Protein AF-A0A291RMX2-F1 (afdb_monomer)

Structure (mmCIF, N/CA/C/O backbone):
data_AF-A0A291RMX2-F1
#
_entry.id   AF-A0A291RMX2-F1
#
loop_
_atom_site.group_PDB
_atom_site.id
_atom_site.type_symbol
_atom_site.label_atom_id
_atom_site.label_alt_id
_atom_site.label_comp_id
_atom_site.label_asym_id
_atom_site.label_entity_id
_atom_site.label_seq_id
_atom_site.pdbx_PDB_ins_code
_atom_site.Cartn_x
_atom_site.Cartn_y
_atom_site.Cartn_z
_atom_site.occupancy
_atom_site.B_iso_or_equiv
_atom_site.auth_seq_id
_atom_site.auth_comp_id
_atom_site.auth_asym_id
_atom_site.auth_atom_id
_atom_site.pdbx_PDB_model_num
ATOM 1 N N . MET A 1 1 ? 7.973 -33.044 -69.902 1.00 46.91 1 MET A N 1
ATOM 2 C CA . MET A 1 1 ? 9.094 -32.406 -69.182 1.00 46.91 1 MET A CA 1
ATOM 3 C C . MET A 1 1 ? 8.989 -30.902 -69.372 1.00 46.91 1 MET A C 1
ATOM 5 O O . MET A 1 1 ? 9.431 -30.437 -70.402 1.00 46.91 1 MET A O 1
ATOM 9 N N . VAL A 1 2 ? 8.332 -30.203 -68.440 1.00 41.78 2 VAL A N 1
ATOM 10 C CA . VAL A 1 2 ? 8.607 -28.831 -67.956 1.00 41.78 2 VAL A CA 1
ATOM 11 C C . VAL A 1 2 ? 7.810 -28.720 -66.646 1.00 41.78 2 VAL A C 1
ATOM 13 O O . VAL A 1 2 ? 6.589 -28.845 -66.651 1.00 41.78 2 VAL A O 1
ATOM 16 N N . LEU A 1 3 ? 8.527 -28.602 -65.528 1.00 45.53 3 LEU A N 1
ATOM 17 C CA . LEU A 1 3 ? 8.020 -28.314 -64.183 1.00 45.53 3 LEU A CA 1
ATOM 18 C C . LEU A 1 3 ? 7.774 -26.808 -64.054 1.00 45.53 3 LEU A C 1
ATOM 20 O O . LEU A 1 3 ? 8.672 -26.050 -64.400 1.00 45.53 3 LEU A O 1
ATOM 24 N N . LEU A 1 4 ? 6.645 -26.384 -63.479 1.00 46.94 4 LEU A N 1
ATOM 25 C CA . LEU A 1 4 ? 6.453 -25.016 -62.978 1.00 46.94 4 LEU A CA 1
ATOM 26 C C . LEU A 1 4 ? 5.599 -25.053 -61.697 1.00 46.94 4 LEU A C 1
ATOM 28 O O . LEU A 1 4 ? 4.381 -25.198 -61.748 1.00 46.94 4 LEU A O 1
ATOM 32 N N . LEU A 1 5 ? 6.275 -24.958 -60.545 1.00 45.09 5 LEU A N 1
ATOM 33 C CA . LEU A 1 5 ? 5.679 -24.657 -59.241 1.00 45.09 5 LEU A CA 1
ATOM 34 C C . LEU A 1 5 ? 5.418 -23.143 -59.133 1.00 45.09 5 LEU A C 1
ATOM 36 O O . LEU A 1 5 ? 6.345 -22.372 -59.389 1.00 45.09 5 LEU A O 1
ATOM 40 N N . PRO A 1 6 ? 4.241 -22.690 -58.668 1.00 54.75 6 PRO A N 1
ATOM 41 C CA . PRO A 1 6 ? 4.082 -21.338 -58.164 1.00 54.75 6 PRO A CA 1
ATOM 42 C C . PRO A 1 6 ? 4.532 -21.255 -56.698 1.00 54.75 6 PRO A C 1
ATOM 44 O O . PRO A 1 6 ? 4.092 -22.002 -55.826 1.00 54.75 6 PRO A O 1
ATOM 47 N N . VAL A 1 7 ? 5.453 -20.321 -56.484 1.00 49.91 7 VAL A N 1
ATOM 48 C CA . VAL A 1 7 ? 6.109 -19.918 -55.241 1.00 49.91 7 VAL A CA 1
ATOM 49 C C . VAL A 1 7 ? 5.086 -19.536 -54.163 1.00 49.91 7 VAL A C 1
ATOM 51 O O . VAL A 1 7 ? 4.275 -18.633 -54.362 1.00 49.91 7 VAL A O 1
ATOM 54 N N . LEU A 1 8 ? 5.163 -20.190 -52.997 1.00 47.47 8 LEU A N 1
ATOM 55 C CA . LEU A 1 8 ? 4.561 -19.699 -51.756 1.00 47.47 8 LEU A CA 1
ATOM 56 C C . LEU A 1 8 ? 5.244 -18.381 -51.369 1.00 47.47 8 LEU A C 1
ATOM 58 O O . LEU A 1 8 ? 6.382 -18.376 -50.900 1.00 47.47 8 LEU A O 1
ATOM 62 N N . VAL A 1 9 ? 4.545 -17.262 -51.538 1.00 54.66 9 VAL A N 1
ATOM 63 C CA . VAL A 1 9 ? 4.929 -15.994 -50.915 1.00 54.66 9 VAL A CA 1
ATOM 64 C C . VAL A 1 9 ? 4.493 -16.067 -49.456 1.00 54.66 9 VAL A C 1
ATOM 66 O O . VAL A 1 9 ? 3.346 -15.786 -49.112 1.00 54.66 9 VAL A O 1
ATOM 69 N N . ALA A 1 10 ? 5.410 -16.498 -48.592 1.00 45.28 10 ALA A N 1
ATOM 70 C CA . ALA A 1 10 ? 5.289 -16.275 -47.164 1.00 45.28 10 ALA A CA 1
ATOM 71 C C . ALA A 1 10 ? 5.344 -14.759 -46.927 1.00 45.28 10 ALA A C 1
ATOM 73 O O . ALA A 1 10 ? 6.399 -14.138 -47.064 1.00 45.28 10 ALA A O 1
ATOM 74 N N . ALA A 1 11 ? 4.205 -14.155 -46.588 1.00 44.53 11 ALA A N 1
ATOM 75 C CA . ALA A 1 11 ? 4.188 -12.854 -45.943 1.00 44.53 11 ALA A CA 1
ATOM 76 C C . ALA A 1 11 ? 4.831 -13.033 -44.563 1.00 44.53 11 ALA A C 1
ATOM 78 O O . ALA A 1 11 ? 4.180 -13.412 -43.592 1.00 44.53 11 ALA A O 1
ATOM 79 N N . ALA A 1 12 ? 6.148 -12.846 -44.509 1.00 39.12 12 ALA A N 1
ATOM 80 C CA . ALA A 1 12 ? 6.884 -12.723 -43.270 1.00 39.12 12 ALA A CA 1
ATOM 81 C C . ALA A 1 12 ? 6.285 -11.549 -42.486 1.00 39.12 12 ALA A C 1
ATOM 83 O O . ALA A 1 12 ? 6.349 -10.399 -42.919 1.00 39.12 12 ALA A O 1
ATOM 84 N N . CYS A 1 13 ? 5.672 -11.846 -41.342 1.00 40.25 13 CYS A N 1
ATOM 85 C CA . CYS A 1 13 ? 5.319 -10.851 -40.345 1.00 40.25 13 CYS A CA 1
ATOM 86 C C . CYS A 1 13 ? 6.614 -10.199 -39.844 1.00 40.25 13 CYS A C 1
ATOM 88 O O . CYS A 1 13 ? 7.259 -10.699 -38.927 1.00 40.25 13 CYS A O 1
ATOM 90 N N . SER A 1 14 ? 7.014 -9.083 -40.446 1.00 47.31 14 SER A N 1
ATOM 91 C CA . SER A 1 14 ? 7.995 -8.180 -39.850 1.00 47.31 14 SER A CA 1
ATOM 92 C C . SER A 1 14 ? 7.312 -7.347 -38.767 1.00 47.31 14 SER A C 1
ATOM 94 O O . SER A 1 14 ? 7.080 -6.154 -38.935 1.00 47.31 14 SER A O 1
ATOM 96 N N . SER A 1 15 ? 6.994 -7.982 -37.641 1.00 48.38 15 SER A N 1
ATOM 97 C CA . SER A 1 15 ? 6.775 -7.270 -36.382 1.00 48.38 15 SER A CA 1
ATOM 98 C C . SER A 1 15 ? 8.148 -7.089 -35.751 1.00 48.38 15 SER A C 1
ATOM 100 O O . SER A 1 15 ? 8.657 -7.982 -35.080 1.00 48.38 15 SER A O 1
ATOM 102 N N . GLY A 1 16 ? 8.805 -5.974 -36.066 1.00 38.75 16 GLY A N 1
ATOM 103 C CA . GLY A 1 16 ? 10.091 -5.630 -35.476 1.00 38.75 16 GLY A CA 1
ATOM 104 C C . GLY A 1 16 ? 9.955 -5.506 -33.962 1.00 38.75 16 GLY A C 1
ATOM 105 O O . GLY A 1 16 ? 9.364 -4.549 -33.472 1.00 38.75 16 GLY A O 1
ATOM 106 N N . SER A 1 17 ? 10.516 -6.455 -33.217 1.00 46.31 17 SER A N 1
ATOM 107 C CA . SER A 1 17 ? 10.643 -6.366 -31.763 1.00 46.31 17 SER A CA 1
ATOM 108 C C . SER A 1 17 ? 11.802 -5.427 -31.413 1.00 46.31 17 SER A C 1
ATOM 110 O O . SER A 1 17 ? 12.878 -5.846 -30.983 1.00 46.31 17 SER A O 1
ATOM 112 N N . GLY A 1 18 ? 11.600 -4.135 -31.672 1.00 43.62 18 GLY A N 1
ATOM 113 C CA . GLY A 1 18 ? 12.471 -3.067 -31.202 1.00 43.62 18 GLY A CA 1
ATOM 114 C C . GLY A 1 18 ? 12.245 -2.871 -29.710 1.00 43.62 18 GLY A C 1
ATOM 115 O O . GLY A 1 18 ? 11.413 -2.062 -29.317 1.00 43.62 18 GLY A O 1
ATOM 116 N N . HIS A 1 19 ? 12.949 -3.631 -28.874 1.00 58.06 19 HIS A N 1
ATOM 117 C CA . HIS A 1 19 ? 12.863 -3.495 -27.419 1.00 58.06 19 HIS A CA 1
ATOM 118 C C . HIS A 1 19 ? 13.636 -2.240 -26.974 1.00 58.06 19 HIS A C 1
ATOM 120 O O . HIS A 1 19 ? 14.732 -2.325 -26.429 1.00 58.06 19 HIS A O 1
ATOM 126 N N . GLY A 1 20 ? 13.088 -1.061 -27.289 1.00 65.56 20 GLY A N 1
ATOM 127 C CA . GLY A 1 20 ? 13.577 0.247 -26.838 1.00 65.56 20 GLY A CA 1
ATOM 128 C C . GLY A 1 20 ? 13.032 0.666 -25.467 1.00 65.56 20 GLY A C 1
ATOM 129 O O . GLY A 1 20 ? 13.482 1.662 -24.917 1.00 65.56 20 GLY A O 1
ATOM 130 N N . GLY A 1 21 ? 12.086 -0.095 -24.905 1.00 84.19 21 GLY A N 1
ATOM 131 C CA . GLY A 1 21 ? 11.459 0.155 -23.608 1.00 84.19 21 GLY A CA 1
ATOM 132 C C . GLY A 1 21 ? 10.459 -0.945 -23.240 1.00 84.19 21 GLY A C 1
ATOM 133 O O . GLY A 1 21 ? 10.028 -1.714 -24.100 1.00 84.19 21 GLY A O 1
ATOM 134 N N . VAL A 1 22 ? 10.127 -1.034 -21.957 1.00 90.56 22 VAL A N 1
ATOM 135 C CA . VAL A 1 22 ? 9.035 -1.849 -21.413 1.00 90.56 22 VAL A CA 1
ATOM 136 C C . VAL A 1 22 ? 7.696 -1.199 -21.757 1.00 90.56 22 VAL A C 1
ATOM 138 O O . VAL A 1 22 ? 7.587 0.027 -21.799 1.00 90.56 22 VAL A O 1
ATOM 141 N N . ASP A 1 23 ? 6.672 -2.019 -22.003 1.00 89.69 23 ASP A N 1
ATOM 142 C CA . ASP A 1 23 ? 5.319 -1.530 -22.253 1.00 89.69 23 ASP A CA 1
ATOM 143 C C . ASP A 1 23 ? 4.792 -0.780 -21.017 1.00 89.69 23 ASP A C 1
ATOM 145 O O . ASP A 1 23 ? 4.797 -1.280 -19.891 1.00 89.69 23 ASP A O 1
ATOM 149 N N . ASP A 1 24 ? 4.309 0.439 -21.229 1.00 90.81 24 ASP A N 1
ATOM 150 C CA . ASP A 1 24 ? 3.740 1.302 -20.194 1.00 90.81 24 ASP A CA 1
ATOM 151 C C . ASP A 1 24 ? 2.561 0.632 -19.456 1.00 90.81 24 ASP A C 1
ATOM 153 O O . ASP A 1 24 ? 2.324 0.883 -18.272 1.00 90.81 24 ASP A O 1
ATOM 157 N N . LYS A 1 25 ? 1.836 -0.290 -20.108 1.00 91.88 25 LYS A N 1
ATOM 158 C CA . LYS A 1 25 ? 0.794 -1.086 -19.438 1.00 91.88 25 LYS A CA 1
ATOM 159 C C . LYS A 1 25 ? 1.359 -1.983 -18.327 1.00 91.88 25 LYS A C 1
ATOM 161 O O . LYS A 1 25 ? 0.693 -2.137 -17.306 1.00 91.88 25 LYS A O 1
ATOM 166 N N . ASP A 1 26 ? 2.560 -2.533 -18.505 1.00 93.81 26 ASP A N 1
ATOM 167 C CA . ASP A 1 26 ? 3.179 -3.458 -17.551 1.00 93.81 26 ASP A CA 1
ATOM 168 C C . ASP A 1 26 ? 3.682 -2.668 -16.336 1.00 93.81 26 ASP A C 1
ATOM 170 O O . ASP A 1 26 ? 3.441 -3.050 -15.190 1.00 93.81 26 ASP A O 1
ATOM 174 N N . THR A 1 27 ? 4.257 -1.485 -16.580 1.00 95.50 27 THR A N 1
ATOM 175 C CA . THR A 1 27 ? 4.616 -0.527 -15.523 1.00 95.50 27 THR A CA 1
ATOM 176 C C . THR A 1 27 ? 3.388 -0.091 -14.720 1.00 95.50 27 THR A C 1
ATOM 178 O O . THR A 1 27 ? 3.398 -0.154 -13.489 1.00 95.50 27 THR A O 1
ATOM 181 N N . ARG A 1 28 ? 2.288 0.291 -15.385 1.00 95.69 28 ARG A N 1
ATOM 182 C CA . ARG A 1 28 ? 1.031 0.647 -14.700 1.00 95.69 28 ARG A CA 1
ATOM 183 C C . ARG A 1 28 ? 0.441 -0.512 -13.902 1.00 95.69 28 ARG A C 1
ATOM 185 O O . ARG A 1 28 ? -0.068 -0.283 -12.807 1.00 95.69 28 ARG A O 1
ATOM 192 N N . ALA A 1 29 ? 0.515 -1.737 -14.420 1.00 96.56 29 ALA A N 1
AT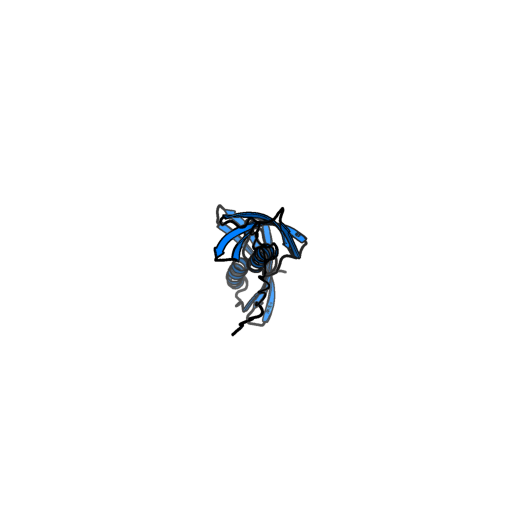OM 193 C CA . ALA A 1 29 ? 0.046 -2.920 -13.708 1.00 96.56 29 ALA A CA 1
ATOM 194 C C . ALA A 1 29 ? 0.837 -3.145 -12.409 1.00 96.56 29 ALA A C 1
ATOM 196 O O . ALA A 1 29 ? 0.226 -3.380 -11.368 1.00 96.56 29 ALA A O 1
ATOM 197 N N . ALA A 1 30 ? 2.164 -2.982 -12.437 1.00 97.81 30 ALA A N 1
ATOM 198 C CA . ALA A 1 30 ? 3.003 -3.081 -11.241 1.00 97.81 30 ALA A CA 1
ATOM 199 C C . ALA A 1 30 ? 2.650 -2.016 -10.185 1.00 97.81 30 ALA A C 1
ATOM 201 O O . ALA A 1 30 ? 2.562 -2.321 -8.993 1.00 97.81 30 ALA A O 1
ATOM 202 N N . VAL A 1 31 ? 2.391 -0.771 -10.606 1.00 98.00 31 VAL A N 1
ATOM 203 C CA . VAL A 1 31 ? 1.940 0.305 -9.701 1.00 98.00 31 VAL A CA 1
ATOM 204 C C . VAL A 1 31 ? 0.556 -0.001 -9.117 1.00 98.00 31 VAL A C 1
ATOM 206 O O . VAL A 1 31 ? 0.339 0.187 -7.919 1.00 98.00 31 VAL A O 1
ATOM 209 N N . ALA A 1 32 ? -0.375 -0.506 -9.928 1.00 97.94 32 ALA A N 1
ATOM 210 C CA . ALA A 1 32 ? -1.707 -0.881 -9.458 1.00 97.94 32 ALA A CA 1
ATOM 211 C C . ALA A 1 32 ? -1.658 -2.017 -8.424 1.00 97.94 32 ALA A C 1
ATOM 213 O O . ALA A 1 32 ? -2.326 -1.950 -7.395 1.00 97.94 32 ALA A O 1
ATOM 214 N N . ASP A 1 33 ? -0.824 -3.023 -8.664 1.00 97.94 33 ASP A N 1
ATOM 215 C CA . ASP A 1 33 ? -0.595 -4.149 -7.760 1.00 97.94 33 ASP A CA 1
ATOM 216 C C . ASP A 1 33 ? 0.086 -3.717 -6.442 1.00 97.94 33 ASP A C 1
ATOM 218 O O . ASP A 1 33 ? -0.314 -4.143 -5.355 1.00 97.94 33 ASP A O 1
ATOM 222 N N . LEU A 1 34 ? 1.040 -2.777 -6.497 1.00 98.25 34 LEU A N 1
ATOM 223 C CA . LEU A 1 34 ? 1.612 -2.141 -5.304 1.00 98.25 34 LEU A CA 1
ATOM 224 C C . LEU A 1 34 ? 0.531 -1.488 -4.425 1.00 98.25 34 LEU A C 1
ATOM 226 O O . LEU A 1 34 ? 0.531 -1.684 -3.205 1.00 98.25 34 LEU A O 1
ATOM 230 N N . PHE A 1 35 ? -0.383 -0.728 -5.028 1.00 98.06 35 PHE A N 1
ATOM 231 C CA . PHE A 1 35 ? -1.508 -0.108 -4.322 1.00 98.06 35 PHE A CA 1
ATOM 232 C C . PHE A 1 35 ? -2.474 -1.161 -3.781 1.00 98.06 35 PHE A C 1
ATOM 234 O O . PHE A 1 35 ? -2.817 -1.108 -2.601 1.00 98.06 35 PHE A O 1
ATOM 241 N N . GLN A 1 36 ? -2.824 -2.173 -4.575 1.00 97.19 36 GLN A N 1
ATOM 242 C CA . GLN A 1 36 ? -3.725 -3.237 -4.141 1.00 97.19 36 GLN A CA 1
ATOM 243 C C . GLN A 1 36 ? -3.203 -3.934 -2.876 1.00 97.19 36 GLN A C 1
ATOM 245 O O . GLN A 1 36 ? -3.964 -4.129 -1.926 1.00 97.19 36 GLN A O 1
ATOM 250 N N . ARG A 1 37 ? -1.899 -4.235 -2.814 1.00 96.12 37 ARG A N 1
ATOM 251 C CA . ARG A 1 37 ? -1.261 -4.837 -1.630 1.00 96.12 37 ARG A CA 1
ATOM 252 C C . ARG A 1 37 ? -1.233 -3.930 -0.400 1.00 96.12 37 ARG A C 1
ATOM 254 O O . ARG A 1 37 ? -1.312 -4.420 0.719 1.00 96.12 37 ARG A O 1
ATOM 261 N N . ASN A 1 38 ? -1.075 -2.620 -0.575 1.00 97.94 38 ASN A N 1
ATOM 262 C CA . ASN A 1 38 ? -0.837 -1.701 0.548 1.00 97.94 38 ASN A CA 1
ATOM 263 C C . ASN A 1 38 ? -2.072 -0.907 0.983 1.00 97.94 38 ASN A C 1
ATOM 265 O O . ASN A 1 38 ? -2.093 -0.379 2.095 1.00 97.94 38 ASN A O 1
ATOM 269 N N . ALA A 1 39 ? -3.082 -0.817 0.123 1.00 96.50 39 ALA A N 1
ATOM 270 C CA . ALA A 1 39 ? -4.266 0.015 0.296 1.00 96.50 39 ALA A CA 1
ATOM 271 C C . ALA A 1 39 ? -5.583 -0.751 0.105 1.00 96.50 39 ALA A C 1
ATOM 273 O O . ALA A 1 39 ? -6.636 -0.180 0.374 1.00 96.50 39 ALA A O 1
ATOM 274 N N . ALA A 1 40 ? -5.537 -2.012 -0.350 1.00 97.19 40 ALA A N 1
ATOM 275 C CA . ALA A 1 40 ? -6.714 -2.790 -0.755 1.00 97.19 40 ALA A CA 1
ATOM 276 C C . ALA A 1 40 ? -7.581 -2.093 -1.827 1.00 97.19 40 ALA A C 1
ATOM 278 O O . ALA A 1 40 ? -8.787 -2.331 -1.917 1.00 97.19 40 ALA A O 1
ATOM 279 N N . GLU A 1 41 ? -6.961 -1.241 -2.642 1.00 95.69 41 GLU A N 1
ATOM 280 C CA . GLU A 1 41 ? -7.582 -0.518 -3.749 1.00 95.69 41 GLU A CA 1
ATOM 281 C C . GLU A 1 41 ? -6.550 -0.234 -4.843 1.00 95.69 41 GLU A C 1
ATOM 283 O O . GLU A 1 41 ? -5.348 -0.229 -4.582 1.00 95.69 41 GLU A O 1
ATOM 288 N N . ALA A 1 42 ? -7.022 0.020 -6.062 1.00 96.19 42 ALA A N 1
ATOM 289 C CA . ALA A 1 42 ? -6.194 0.512 -7.157 1.00 96.19 42 ALA A CA 1
ATOM 290 C C . ALA A 1 42 ? -5.947 2.030 -7.015 1.00 96.19 42 ALA A C 1
ATOM 292 O O . ALA A 1 42 ? -6.771 2.728 -6.416 1.00 96.19 42 ALA A O 1
ATOM 293 N N . PRO A 1 43 ? -4.860 2.574 -7.591 1.00 97.19 43 PRO A N 1
ATOM 294 C CA . PRO A 1 43 ? -4.679 4.017 -7.663 1.00 97.19 43 PRO A CA 1
ATOM 295 C C . PRO A 1 43 ? -5.763 4.631 -8.557 1.00 97.19 43 PRO A C 1
ATOM 297 O O . PRO A 1 43 ? -6.193 4.026 -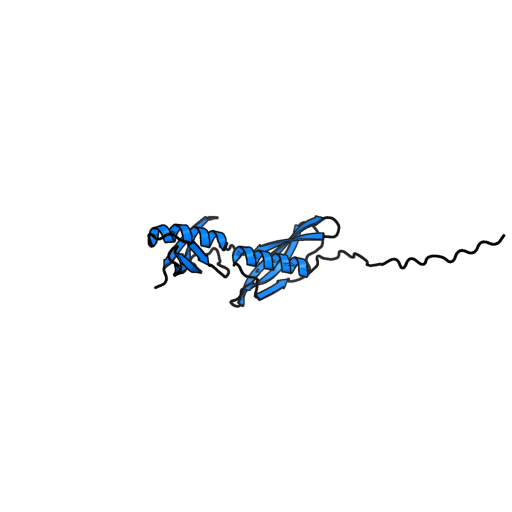9.541 1.00 97.19 43 PRO A O 1
ATOM 300 N N . ALA A 1 44 ? -6.171 5.863 -8.258 1.00 96.69 44 ALA A N 1
ATOM 301 C CA . ALA A 1 44 ? -7.101 6.614 -9.100 1.00 96.69 44 ALA A CA 1
ATOM 302 C C . ALA A 1 44 ? -6.474 6.968 -10.459 1.00 96.69 44 ALA A C 1
ATOM 304 O O . ALA A 1 44 ? -7.152 6.996 -11.484 1.00 96.69 44 ALA A O 1
ATOM 305 N N . ASN A 1 45 ? -5.171 7.250 -10.465 1.00 94.88 45 ASN A N 1
ATOM 306 C CA . ASN A 1 45 ? -4.362 7.441 -11.663 1.00 94.88 45 ASN A CA 1
ATOM 307 C C . ASN A 1 45 ? -2.882 7.180 -11.346 1.00 94.88 45 ASN A C 1
ATOM 309 O O . ASN A 1 45 ? -2.472 7.204 -10.185 1.00 94.88 45 ASN A O 1
ATOM 313 N N . SER A 1 46 ? -2.082 6.948 -12.384 1.00 96.31 46 SER A N 1
ATOM 314 C CA . SER A 1 46 ? -0.626 6.848 -12.282 1.00 96.31 46 SER A CA 1
ATOM 315 C C . SER A 1 46 ? 0.041 7.357 -13.554 1.00 96.31 46 SER A C 1
ATOM 317 O O . SER A 1 46 ? -0.427 7.055 -14.654 1.00 96.31 46 SER A O 1
ATOM 319 N N . SER A 1 47 ? 1.155 8.066 -13.410 1.00 95.00 47 SER A N 1
ATOM 320 C CA . SER A 1 47 ? 1.964 8.592 -14.511 1.00 95.00 47 SER A CA 1
ATOM 321 C C . SER A 1 47 ? 3.449 8.438 -14.205 1.00 95.00 47 SER A C 1
ATOM 323 O O . SER A 1 47 ? 3.865 8.741 -13.088 1.00 95.00 47 SER A O 1
ATOM 325 N N . CYS A 1 48 ? 4.245 8.036 -15.191 1.00 94.44 48 CYS A N 1
ATOM 326 C CA . CYS A 1 48 ? 5.702 7.955 -15.085 1.00 94.44 48 CYS A CA 1
ATOM 327 C C . CYS A 1 48 ? 6.376 9.092 -15.862 1.00 94.44 48 CYS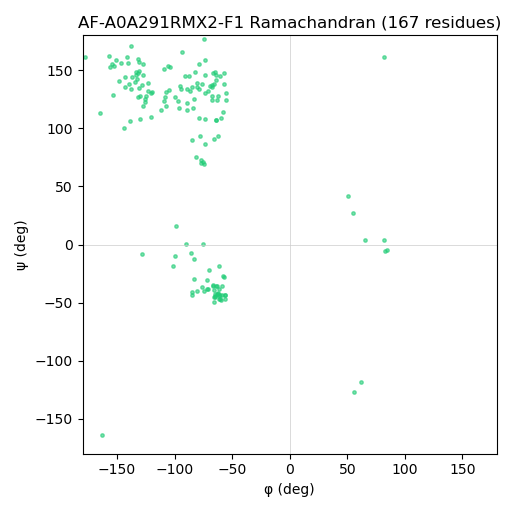 A C 1
ATOM 329 O O . CYS A 1 48 ? 5.779 9.642 -16.790 1.00 94.44 48 CYS A O 1
ATOM 331 N N . THR A 1 49 ? 7.587 9.490 -15.459 1.00 90.94 49 THR A N 1
ATOM 332 C CA . THR A 1 49 ? 8.304 10.618 -16.083 1.00 90.94 49 THR A CA 1
ATOM 333 C C . THR A 1 49 ? 8.799 10.307 -17.497 1.00 90.94 49 THR A C 1
ATOM 335 O O . THR A 1 49 ? 8.984 11.220 -18.302 1.00 90.94 49 THR A O 1
ATOM 338 N N . GLY A 1 50 ? 8.945 9.025 -17.815 1.00 90.38 50 GLY A N 1
ATOM 339 C CA . GLY A 1 50 ? 9.329 8.492 -19.108 1.00 90.38 50 GLY A CA 1
ATOM 340 C C . GLY A 1 50 ? 9.005 7.003 -19.229 1.00 90.38 50 GLY A C 1
ATOM 341 O O . GLY A 1 50 ? 8.209 6.445 -18.471 1.00 90.38 50 GLY A O 1
ATOM 342 N N . SER A 1 51 ? 9.615 6.364 -20.225 1.00 90.88 51 SER A N 1
ATOM 343 C CA . SER A 1 51 ? 9.504 4.926 -20.456 1.00 90.88 51 SER A CA 1
ATOM 344 C C . SER A 1 51 ? 10.579 4.167 -19.689 1.00 90.88 51 SER A C 1
ATOM 346 O O . SER A 1 51 ? 11.761 4.488 -19.798 1.00 90.88 51 SER A O 1
ATOM 348 N N . LEU A 1 52 ? 10.181 3.096 -19.010 1.00 94.38 52 LEU A N 1
ATOM 349 C CA . LEU A 1 52 ? 11.112 2.184 -18.360 1.00 94.38 52 LEU A CA 1
ATOM 350 C C . LEU A 1 52 ? 11.941 1.432 -19.415 1.00 94.38 52 LEU A C 1
ATOM 352 O O . LEU A 1 52 ? 11.384 0.793 -20.303 1.00 94.38 52 LEU A O 1
ATOM 356 N N . GLU A 1 53 ? 13.270 1.503 -19.340 1.00 95.06 53 GLU A N 1
ATOM 357 C CA . GLU A 1 53 ? 14.145 0.823 -20.304 1.00 95.06 53 GLU A CA 1
ATOM 358 C C . GLU A 1 53 ? 14.009 -0.707 -20.227 1.00 95.06 53 GLU A C 1
ATOM 360 O O . GLU A 1 53 ? 13.872 -1.280 -19.144 1.00 95.06 53 GLU A O 1
ATOM 365 N N . TRP A 1 54 ? 14.129 -1.395 -21.369 1.00 95.38 54 TRP A N 1
ATOM 366 C CA . TRP A 1 54 ? 14.145 -2.864 -21.432 1.00 95.38 54 TRP A CA 1
ATOM 367 C C . TRP A 1 54 ? 15.484 -3.438 -20.944 1.00 95.38 54 TRP A C 1
ATOM 369 O O . TRP A 1 54 ? 16.306 -3.945 -21.711 1.00 95.38 54 TRP A O 1
ATOM 379 N N . LYS A 1 55 ? 15.749 -3.313 -19.646 1.00 95.50 55 LYS A N 1
ATOM 380 C CA . LYS A 1 55 ? 17.007 -3.738 -19.031 1.00 95.50 55 LYS A CA 1
ATOM 381 C C . LYS A 1 55 ? 16.789 -4.071 -17.565 1.00 95.50 55 LYS A C 1
ATOM 383 O O . LYS A 1 55 ? 16.281 -3.249 -16.815 1.00 95.50 55 LYS A O 1
ATOM 388 N N . VAL A 1 56 ? 17.230 -5.254 -17.131 1.00 97.12 56 VAL A N 1
ATOM 389 C CA . VAL A 1 56 ? 17.174 -5.645 -15.712 1.00 97.12 56 VAL A CA 1
ATOM 390 C C . VAL A 1 56 ? 17.879 -4.601 -14.845 1.00 97.12 56 VAL A C 1
ATOM 392 O O . VAL A 1 56 ? 19.011 -4.203 -15.124 1.00 97.12 56 VAL A O 1
ATOM 395 N N . GLY A 1 57 ? 17.199 -4.169 -13.788 1.00 97.12 57 GLY A N 1
ATOM 396 C CA . GLY A 1 57 ? 17.662 -3.134 -12.875 1.00 97.12 57 GLY A CA 1
ATOM 397 C C . GLY A 1 57 ? 17.416 -1.703 -13.350 1.00 97.12 57 GLY A C 1
ATOM 398 O O . GLY A 1 57 ? 17.661 -0.794 -12.560 1.00 97.12 57 GLY A O 1
ATOM 399 N N . ALA A 1 58 ? 16.921 -1.483 -14.574 1.00 97.44 58 ALA A N 1
ATOM 400 C CA . ALA A 1 58 ? 16.435 -0.167 -14.977 1.00 97.44 58 ALA A CA 1
ATOM 401 C C . ALA A 1 58 ? 15.281 0.257 -14.070 1.00 97.44 58 ALA A C 1
ATOM 403 O O . ALA A 1 58 ? 14.482 -0.578 -13.636 1.00 97.44 58 ALA A O 1
ATOM 404 N N . THR A 1 59 ? 15.216 1.554 -13.791 1.00 97.50 59 THR A N 1
ATOM 405 C CA . THR A 1 59 ? 14.216 2.157 -12.914 1.00 97.50 59 THR A CA 1
ATOM 406 C C . THR A 1 59 ? 13.595 3.366 -13.576 1.00 97.50 59 THR A C 1
ATOM 408 O O . THR A 1 59 ? 14.299 4.104 -14.259 1.00 97.50 59 THR A O 1
ATOM 411 N N . GLU A 1 60 ? 12.326 3.611 -13.288 1.00 97.44 60 GLU A N 1
ATOM 412 C CA . GLU A 1 60 ? 11.589 4.778 -13.759 1.00 97.44 60 GLU A CA 1
ATOM 413 C C . GLU A 1 60 ? 10.800 5.386 -12.596 1.00 97.44 60 GLU A C 1
ATOM 415 O O . GLU A 1 60 ? 10.255 4.662 -11.753 1.00 97.44 60 GLU A O 1
ATOM 420 N N . LYS A 1 61 ? 10.765 6.720 -12.526 1.00 97.88 61 LYS A N 1
ATOM 421 C CA . LYS A 1 61 ? 10.020 7.438 -11.491 1.00 97.88 61 LYS A CA 1
ATOM 422 C C . LYS A 1 61 ? 8.582 7.642 -11.933 1.00 97.88 61 LYS A C 1
ATOM 424 O O . LYS A 1 61 ? 8.307 8.114 -13.033 1.00 97.88 61 LYS A O 1
ATOM 429 N N . CYS A 1 62 ? 7.666 7.323 -11.036 1.00 97.88 62 CYS A N 1
ATOM 430 C CA . CYS A 1 62 ? 6.240 7.447 -11.245 1.00 97.88 62 CYS A CA 1
ATOM 431 C C . CYS A 1 62 ? 5.585 8.174 -10.073 1.00 97.88 62 CYS A C 1
ATOM 433 O O . CYS A 1 62 ? 6.077 8.191 -8.947 1.00 97.88 62 CYS A O 1
ATOM 435 N N . THR A 1 63 ? 4.431 8.755 -10.352 1.00 98.00 63 THR A N 1
ATOM 436 C CA . THR A 1 63 ? 3.529 9.333 -9.365 1.00 98.00 63 THR A CA 1
ATOM 437 C C . THR A 1 63 ? 2.186 8.651 -9.528 1.00 98.00 63 THR A C 1
ATOM 439 O O . THR A 1 63 ? 1.691 8.530 -10.648 1.00 98.00 63 THR A O 1
ATOM 442 N N . ALA A 1 64 ? 1.591 8.212 -8.425 1.00 97.94 64 ALA A N 1
ATOM 443 C CA . ALA A 1 64 ? 0.255 7.633 -8.414 1.00 97.94 64 ALA A CA 1
ATOM 444 C C . ALA A 1 64 ? -0.618 8.315 -7.364 1.00 97.94 64 ALA A C 1
ATOM 446 O O . ALA A 1 64 ? -0.162 8.579 -6.253 1.00 97.94 64 ALA A O 1
ATOM 447 N N . SER A 1 65 ? -1.866 8.608 -7.709 1.00 97.31 65 SER A N 1
ATOM 448 C CA . SER A 1 65 ? -2.829 9.193 -6.778 1.00 97.31 65 SER A CA 1
ATOM 449 C C . SER A 1 65 ? -3.697 8.116 -6.141 1.00 97.31 65 SER A C 1
ATOM 451 O O . SER A 1 65 ? -4.190 7.229 -6.836 1.00 97.31 65 SER A O 1
ATOM 453 N N . ASP A 1 66 ? -3.927 8.213 -4.833 1.00 95.69 66 ASP A N 1
ATOM 454 C CA . ASP A 1 66 ? -4.943 7.400 -4.156 1.00 95.69 66 ASP A CA 1
ATOM 455 C C . ASP A 1 66 ? -6.372 7.894 -4.450 1.00 95.69 66 ASP A C 1
ATOM 457 O O . ASP A 1 66 ? -6.574 8.906 -5.132 1.00 95.69 66 ASP A O 1
ATOM 461 N N . GLY A 1 67 ? -7.381 7.180 -3.939 1.00 91.44 67 GLY A N 1
ATOM 462 C CA . GLY A 1 67 ? -8.790 7.553 -4.115 1.00 91.44 67 GLY A CA 1
ATOM 463 C C . GLY A 1 67 ? -9.165 8.917 -3.517 1.00 91.44 67 GLY A C 1
ATOM 464 O O . GLY A 1 67 ? -10.174 9.498 -3.916 1.00 91.44 67 GLY A O 1
ATOM 465 N N . ALA A 1 68 ? -8.350 9.459 -2.604 1.00 91.06 68 ALA A N 1
ATOM 466 C CA . ALA A 1 68 ? -8.511 10.801 -2.042 1.00 91.06 68 ALA A CA 1
ATOM 467 C C . ALA A 1 68 ? -7.772 11.885 -2.854 1.00 91.06 68 ALA A C 1
ATOM 469 O O . ALA A 1 68 ? -7.809 13.062 -2.493 1.00 91.06 68 ALA A O 1
ATOM 470 N N . GLY A 1 69 ? -7.103 11.506 -3.948 1.00 93.81 69 GLY A N 1
ATOM 471 C CA . GLY A 1 69 ? -6.351 12.406 -4.821 1.00 93.81 69 GLY A CA 1
ATOM 472 C C . GLY A 1 69 ? -4.949 12.747 -4.315 1.00 93.81 69 GLY A C 1
ATOM 473 O O . GLY A 1 69 ? -4.248 13.531 -4.959 1.00 93.81 69 GLY A O 1
ATOM 474 N N . LYS A 1 70 ? -4.494 12.168 -3.198 1.00 95.50 70 LYS A N 1
ATOM 475 C CA . LYS A 1 70 ? -3.140 12.407 -2.691 1.00 95.50 70 LYS A CA 1
ATOM 476 C C . LYS A 1 70 ? -2.135 11.669 -3.567 1.00 95.50 70 LYS A C 1
ATOM 478 O O . LYS A 1 70 ? -2.281 10.480 -3.828 1.00 95.50 70 LYS A O 1
ATOM 483 N N . ALA A 1 71 ? -1.104 12.389 -3.998 1.00 96.94 71 ALA A N 1
ATOM 484 C CA . ALA A 1 71 ? -0.024 11.853 -4.814 1.00 96.94 71 ALA A CA 1
ATOM 485 C C . ALA A 1 71 ? 1.014 11.098 -3.969 1.00 96.94 71 ALA A C 1
ATOM 487 O O . ALA A 1 71 ? 1.422 11.556 -2.895 1.00 96.94 71 ALA A O 1
ATOM 488 N N . TRP A 1 72 ? 1.467 9.967 -4.499 1.00 97.88 72 TRP A N 1
ATOM 489 C CA . TRP A 1 72 ? 2.468 9.092 -3.910 1.00 97.88 72 TRP A CA 1
ATOM 490 C C . TRP A 1 72 ? 3.610 8.863 -4.904 1.00 97.88 72 TRP A C 1
ATOM 492 O O . TRP A 1 72 ? 3.349 8.400 -6.020 1.00 97.88 72 TRP A O 1
ATOM 502 N N . PRO A 1 73 ? 4.859 9.189 -4.527 1.00 98.00 73 PRO A N 1
ATOM 503 C CA . PRO A 1 73 ? 6.022 8.875 -5.340 1.00 98.00 73 PRO A CA 1
ATOM 504 C C . PRO A 1 73 ? 6.278 7.364 -5.325 1.00 98.00 73 PRO A C 1
ATOM 506 O O . PRO A 1 73 ? 6.274 6.717 -4.272 1.00 98.00 73 PRO A O 1
ATOM 509 N N . VAL A 1 74 ? 6.482 6.809 -6.513 1.00 98.44 74 VAL A N 1
ATOM 510 C CA . VAL A 1 74 ? 6.682 5.383 -6.760 1.00 98.44 74 VAL A CA 1
ATOM 511 C C . VAL A 1 74 ? 7.884 5.210 -7.681 1.00 98.44 74 VAL A C 1
ATOM 513 O O . VAL A 1 74 ? 8.070 5.963 -8.635 1.00 98.44 74 VAL A O 1
ATOM 516 N N . THR A 1 75 ? 8.676 4.177 -7.437 1.00 98.38 75 THR A N 1
ATOM 517 C CA . THR A 1 75 ? 9.713 3.724 -8.365 1.00 98.38 75 THR A CA 1
ATOM 518 C C . THR A 1 75 ? 9.284 2.402 -8.978 1.00 98.38 75 THR A C 1
ATOM 520 O O . THR A 1 75 ? 9.033 1.441 -8.251 1.00 98.38 75 THR A O 1
ATOM 523 N N . ALA A 1 76 ? 9.219 2.348 -10.307 1.00 98.25 76 ALA A N 1
ATOM 524 C CA . ALA A 1 76 ? 9.110 1.101 -11.054 1.00 98.25 76 ALA A CA 1
ATOM 525 C C . ALA A 1 76 ? 10.509 0.583 -11.404 1.00 98.25 76 ALA A C 1
ATOM 527 O O . ALA A 1 76 ? 11.416 1.376 -11.663 1.00 98.25 76 ALA A O 1
ATOM 528 N N . LYS A 1 77 ? 10.695 -0.737 -11.420 1.00 98.12 77 LYS A N 1
ATOM 529 C CA . LYS A 1 77 ? 11.975 -1.391 -11.702 1.00 98.12 77 LYS A CA 1
ATOM 530 C C . LYS A 1 77 ? 11.769 -2.663 -12.509 1.00 98.12 77 LYS A C 1
ATOM 532 O O . LYS A 1 77 ? 10.944 -3.496 -12.149 1.00 98.12 77 LYS A O 1
ATOM 537 N N . VAL A 1 78 ? 12.589 -2.873 -13.536 1.00 98.12 78 VAL A N 1
ATOM 538 C CA . VAL A 1 78 ? 12.659 -4.178 -14.210 1.00 98.12 78 VAL A CA 1
ATOM 539 C C . VAL A 1 78 ? 13.399 -5.158 -13.306 1.00 98.12 78 VAL A C 1
ATOM 541 O O . VAL A 1 78 ? 14.616 -5.059 -13.124 1.00 98.12 78 VAL A O 1
ATOM 544 N N . ALA A 1 79 ? 12.680 -6.111 -12.729 1.00 97.44 79 ALA A N 1
ATOM 545 C CA . ALA A 1 79 ? 13.250 -7.126 -11.852 1.00 97.44 79 ALA A CA 1
ATOM 546 C C . ALA A 1 79 ? 13.900 -8.258 -12.653 1.00 97.44 79 ALA A C 1
ATOM 548 O O . ALA A 1 79 ? 14.986 -8.732 -12.309 1.00 97.44 79 ALA A O 1
ATOM 549 N N . LYS A 1 80 ? 13.259 -8.666 -13.751 1.00 96.75 80 LYS A N 1
ATOM 550 C CA . LYS A 1 80 ? 13.701 -9.787 -14.581 1.00 96.75 80 LYS A CA 1
ATOM 551 C C . LYS A 1 80 ? 13.234 -9.613 -16.022 1.00 96.75 80 LYS A C 1
ATOM 553 O O . LYS A 1 80 ? 12.233 -8.961 -16.282 1.00 96.75 80 LYS A O 1
ATOM 558 N N . ILE A 1 81 ? 13.961 -10.210 -16.962 1.00 95.56 81 ILE A N 1
ATOM 559 C CA . ILE A 1 81 ? 13.538 -10.345 -18.358 1.00 95.56 81 ILE A CA 1
ATOM 560 C C . ILE A 1 81 ? 13.591 -11.830 -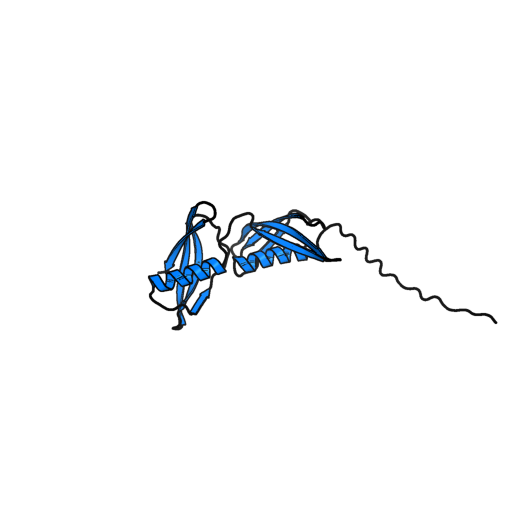18.717 1.00 95.56 81 ILE A C 1
ATOM 562 O O . ILE A 1 81 ? 14.612 -12.485 -18.497 1.00 95.56 81 ILE A O 1
ATOM 566 N N . THR A 1 82 ? 12.493 -12.362 -19.250 1.00 93.75 82 THR A N 1
ATOM 567 C CA . THR A 1 82 ? 12.366 -13.759 -19.680 1.00 93.75 82 THR A CA 1
ATOM 568 C C . THR A 1 82 ? 11.801 -13.797 -21.096 1.00 93.75 82 THR A C 1
ATOM 570 O O . THR A 1 82 ? 10.620 -13.532 -21.301 1.00 93.75 82 THR A O 1
ATOM 573 N N . GLY A 1 83 ? 12.639 -14.140 -22.078 1.00 90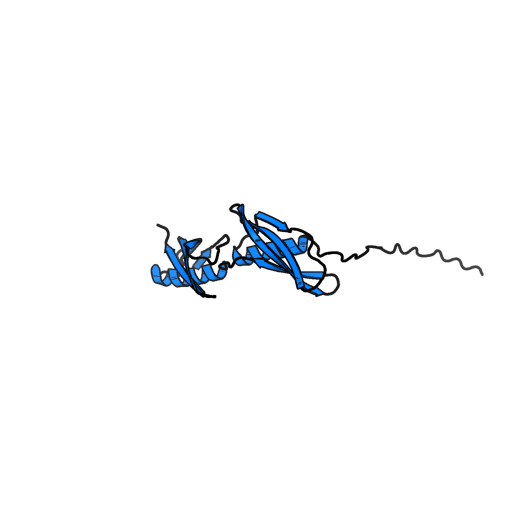.38 83 GLY A N 1
ATOM 574 C CA . GLY A 1 83 ? 12.245 -14.107 -23.487 1.00 90.38 83 GLY A CA 1
ATOM 575 C C . GLY A 1 83 ? 11.880 -12.688 -23.926 1.00 90.38 83 GLY A C 1
ATOM 576 O O . GLY A 1 83 ? 12.715 -11.789 -23.870 1.00 90.38 83 GLY A O 1
ATOM 577 N N . ASP A 1 84 ? 10.629 -12.507 -24.336 1.00 88.81 84 ASP A N 1
ATOM 578 C CA . ASP A 1 84 ? 10.017 -11.256 -24.793 1.00 88.81 84 ASP A CA 1
ATOM 579 C C . ASP A 1 84 ? 9.180 -10.556 -23.707 1.00 88.81 84 ASP A C 1
ATOM 581 O O . ASP A 1 84 ? 8.367 -9.687 -24.017 1.00 88.81 84 ASP A O 1
ATOM 585 N N . LYS A 1 85 ? 9.352 -10.932 -22.431 1.00 90.88 85 LYS A N 1
ATOM 586 C CA . LYS A 1 85 ? 8.622 -10.356 -21.289 1.00 90.88 85 LYS A CA 1
ATOM 587 C C . LYS A 1 85 ? 9.564 -9.779 -20.241 1.00 90.88 85 LYS A C 1
ATOM 589 O O . LYS A 1 85 ? 10.571 -10.402 -19.902 1.00 90.88 85 LYS A O 1
ATOM 594 N N . ALA A 1 86 ? 9.201 -8.620 -19.703 1.00 94.44 86 ALA A N 1
ATOM 595 C CA . ALA A 1 86 ? 9.857 -7.997 -18.564 1.00 94.44 86 ALA A CA 1
ATOM 596 C C . ALA A 1 86 ? 8.941 -8.094 -17.339 1.00 94.44 86 ALA A C 1
ATOM 598 O O . ALA A 1 86 ? 7.789 -7.672 -17.388 1.00 94.44 86 ALA A O 1
ATOM 599 N N . ASP A 1 87 ? 9.465 -8.630 -16.242 1.00 95.88 87 ASP A N 1
ATOM 600 C CA . ASP A 1 87 ? 8.808 -8.596 -14.942 1.00 95.88 87 ASP A CA 1
ATOM 601 C C . ASP A 1 87 ? 9.149 -7.254 -14.285 1.00 95.88 87 ASP A C 1
ATOM 603 O O . ASP A 1 87 ? 10.324 -6.952 -14.035 1.00 95.88 87 ASP A O 1
ATOM 607 N N . VAL A 1 88 ? 8.125 -6.439 -14.036 1.00 97.81 88 VAL A N 1
ATOM 608 C CA . VAL A 1 88 ? 8.256 -5.112 -13.427 1.00 97.81 88 VAL A CA 1
ATOM 609 C C . VAL A 1 88 ? 7.734 -5.156 -12.001 1.00 97.81 88 VAL A C 1
ATOM 611 O O . VAL A 1 88 ? 6.629 -5.623 -11.740 1.00 97.81 88 VAL A O 1
ATOM 614 N N . GLU A 1 89 ? 8.523 -4.624 -11.081 1.00 97.69 89 GLU A N 1
ATOM 615 C CA . GLU A 1 89 ? 8.134 -4.401 -9.695 1.00 97.69 89 GLU A CA 1
ATOM 616 C C . GLU A 1 89 ? 7.977 -2.901 -9.450 1.00 97.69 89 GLU A C 1
ATOM 618 O O . GLU A 1 89 ? 8.644 -2.082 -10.085 1.00 97.69 89 GLU A O 1
ATOM 623 N N . ALA A 1 90 ? 7.111 -2.533 -8.511 1.00 98.19 90 ALA A N 1
ATOM 624 C CA . ALA A 1 90 ? 6.951 -1.156 -8.069 1.00 98.19 90 ALA A CA 1
ATOM 625 C C . ALA A 1 90 ? 7.066 -1.073 -6.547 1.00 98.19 90 ALA A C 1
ATOM 627 O O . ALA A 1 90 ? 6.611 -1.966 -5.830 1.00 98.19 90 ALA A O 1
ATOM 628 N N . SER A 1 91 ? 7.633 0.024 -6.057 1.00 98.31 91 SER A N 1
ATOM 629 C CA . SER A 1 91 ? 7.747 0.329 -4.630 1.00 98.31 91 SER A CA 1
ATOM 630 C C . SER A 1 91 ? 7.409 1.789 -4.364 1.00 98.31 91 SER A C 1
ATOM 632 O O . SER A 1 91 ? 7.776 2.656 -5.156 1.00 98.31 91 SER A O 1
ATOM 634 N N . PHE A 1 92 ? 6.766 2.078 -3.233 1.00 98.06 92 PHE A N 1
ATOM 635 C CA . PHE A 1 92 ? 6.663 3.454 -2.754 1.00 98.06 92 PHE A CA 1
ATOM 636 C C . PHE A 1 92 ? 8.051 3.966 -2.375 1.00 98.06 92 PHE A C 1
ATOM 638 O O . PHE A 1 92 ? 8.827 3.246 -1.745 1.00 98.06 92 PHE A O 1
ATOM 645 N N . ASP A 1 93 ? 8.350 5.209 -2.742 1.00 97.25 93 ASP A N 1
ATOM 646 C CA . ASP A 1 93 ? 9.584 5.870 -2.302 1.00 97.25 93 ASP A CA 1
ATOM 647 C C . ASP A 1 93 ? 9.496 6.218 -0.805 1.00 97.25 93 ASP A C 1
ATOM 649 O O . ASP A 1 93 ? 10.491 6.198 -0.082 1.00 97.25 93 ASP A O 1
ATOM 653 N N . ASP A 1 94 ? 8.278 6.489 -0.336 1.00 94.88 94 ASP A N 1
ATOM 654 C CA . ASP A 1 94 ? 7.957 6.674 1.070 1.00 94.88 94 ASP A CA 1
ATOM 655 C C . ASP A 1 94 ? 7.635 5.338 1.745 1.00 94.88 94 ASP A C 1
ATOM 657 O O . ASP A 1 94 ? 6.979 4.465 1.176 1.00 94.88 94 ASP A O 1
ATOM 661 N N . ARG A 1 95 ? 8.008 5.200 3.020 1.00 95.69 95 ARG A N 1
ATOM 662 C CA . ARG A 1 95 ? 7.572 4.051 3.820 1.00 95.69 95 ARG A CA 1
ATOM 663 C C . ARG A 1 95 ? 6.064 4.119 4.054 1.00 95.69 95 ARG A C 1
ATOM 665 O O . ARG A 1 95 ? 5.525 5.172 4.404 1.00 95.69 95 ARG A O 1
ATOM 672 N N . VAL A 1 96 ? 5.397 2.977 3.933 1.00 96.88 96 VAL A N 1
ATOM 673 C CA . VAL A 1 96 ? 3.953 2.835 4.152 1.00 96.88 96 VAL A CA 1
ATOM 674 C C . VAL A 1 96 ? 3.657 1.716 5.138 1.00 96.88 96 VAL A C 1
ATOM 676 O O . VAL A 1 96 ? 4.452 0.792 5.294 1.00 96.88 96 VAL A O 1
ATOM 679 N N . VAL A 1 97 ? 2.505 1.801 5.799 1.00 97.12 97 VAL A N 1
ATOM 680 C CA . VAL A 1 97 ? 1.953 0.678 6.562 1.00 97.12 97 VAL A CA 1
ATOM 68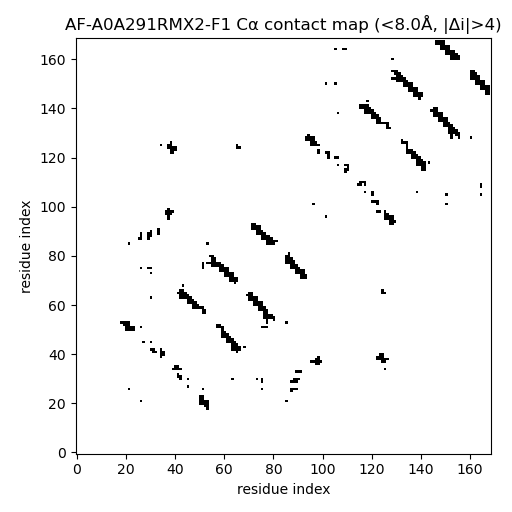1 C C . VAL A 1 97 ? 1.080 -0.157 5.627 1.00 97.12 97 VAL A C 1
ATOM 683 O O . VAL A 1 97 ? 0.045 0.321 5.142 1.00 97.12 97 VAL A O 1
ATOM 686 N N . GLY A 1 98 ? 1.477 -1.409 5.393 1.00 96.62 98 GLY A N 1
ATOM 687 C CA . GLY A 1 98 ? 0.701 -2.357 4.597 1.00 96.62 98 GLY A CA 1
ATOM 688 C C . GLY A 1 98 ? -0.709 -2.544 5.161 1.00 96.62 98 GLY A C 1
ATOM 689 O O . GLY A 1 98 ? -0.939 -2.427 6.369 1.00 96.62 98 GLY A O 1
ATOM 690 N N . VAL A 1 99 ? -1.693 -2.790 4.294 1.00 97.50 99 VAL A N 1
ATOM 691 C CA . VAL A 1 99 ? -3.083 -2.961 4.745 1.00 97.50 99 VAL A CA 1
ATOM 692 C C . VAL A 1 99 ? -3.234 -4.197 5.632 1.00 97.50 99 VAL A C 1
ATOM 694 O O . VAL A 1 99 ? -3.959 -4.150 6.624 1.00 97.50 99 VAL A O 1
ATOM 697 N N . ASP A 1 100 ? -2.498 -5.264 5.332 1.00 97.00 100 ASP A N 1
ATOM 698 C CA . ASP A 1 100 ? -2.544 -6.509 6.097 1.00 97.00 100 ASP A CA 1
ATOM 699 C C . ASP A 1 100 ? -1.877 -6.364 7.471 1.00 97.00 100 ASP A C 1
ATOM 701 O O . ASP A 1 100 ? -2.437 -6.827 8.465 1.00 97.00 100 ASP A O 1
ATOM 705 N N . ASP A 1 101 ? -0.772 -5.615 7.568 1.00 96.69 101 ASP A N 1
ATOM 706 C CA . ASP A 1 101 ? -0.142 -5.282 8.853 1.00 96.69 101 ASP A CA 1
ATOM 707 C C . ASP A 1 101 ? -1.094 -4.474 9.742 1.00 96.69 101 ASP A C 1
ATOM 709 O O . ASP A 1 101 ? -1.249 -4.757 10.933 1.00 96.69 101 ASP A O 1
ATOM 713 N N . ALA A 1 102 ? -1.782 -3.482 9.167 1.00 97.69 102 ALA A N 1
ATOM 714 C CA . ALA A 1 102 ? -2.789 -2.715 9.894 1.00 97.69 102 ALA A CA 1
ATOM 715 C C . ALA A 1 102 ? -3.935 -3.621 10.377 1.00 97.69 102 ALA A C 1
ATOM 717 O O . ALA A 1 102 ? -4.293 -3.568 11.554 1.00 97.69 102 ALA A O 1
ATOM 718 N N . LYS A 1 103 ? -4.472 -4.499 9.518 1.00 98.12 103 LYS A N 1
ATOM 719 C CA . LYS A 1 103 ? -5.544 -5.444 9.882 1.00 98.12 103 LYS A CA 1
ATOM 720 C C . LYS A 1 103 ? -5.127 -6.399 11.003 1.00 98.12 103 LYS A C 1
ATOM 722 O O . LYS A 1 103 ? -5.903 -6.611 11.939 1.00 98.12 103 LYS A O 1
ATOM 727 N N . ALA A 1 104 ? -3.915 -6.950 10.943 1.00 98.00 104 ALA A N 1
ATOM 728 C CA . ALA A 1 104 ? -3.390 -7.855 11.966 1.00 98.00 104 ALA A CA 1
ATOM 729 C C . ALA A 1 104 ? -3.214 -7.148 13.322 1.00 98.00 104 ALA A C 1
ATOM 731 O O . ALA A 1 104 ? -3.649 -7.652 14.364 1.00 98.00 104 ALA A O 1
ATOM 732 N N . ASN A 1 105 ? -2.648 -5.940 13.302 1.00 97.50 105 ASN A N 1
ATOM 733 C CA . ASN A 1 105 ? -2.459 -5.117 14.493 1.00 97.50 105 ASN A CA 1
ATOM 734 C C . ASN A 1 105 ? -3.795 -4.680 15.117 1.00 97.50 105 ASN A C 1
ATOM 736 O O . ASN A 1 105 ? -3.978 -4.795 16.330 1.00 97.50 105 ASN A O 1
ATOM 740 N N . ILE A 1 106 ? -4.758 -4.248 14.293 1.00 97.81 106 ILE A N 1
ATOM 741 C CA . ILE A 1 106 ? -6.118 -3.916 14.743 1.00 97.81 106 ILE A CA 1
ATOM 742 C C . ILE A 1 106 ? -6.787 -5.135 15.366 1.00 97.81 106 ILE A C 1
ATOM 744 O O . ILE A 1 106 ? -7.332 -5.020 16.456 1.00 97.81 106 ILE A O 1
ATOM 748 N N . THR A 1 107 ? -6.721 -6.301 14.719 1.00 97.81 107 THR A N 1
ATOM 749 C CA . THR A 1 107 ? -7.323 -7.538 15.245 1.00 97.81 107 THR A CA 1
ATOM 750 C C . THR A 1 107 ? -6.785 -7.866 16.634 1.00 97.81 107 THR A C 1
ATOM 752 O O . THR A 1 107 ? -7.553 -8.204 17.535 1.00 97.81 107 THR A O 1
ATOM 755 N N . THR A 1 108 ? -5.471 -7.733 16.817 1.00 96.62 108 THR A N 1
ATOM 756 C CA . THR A 1 108 ? -4.805 -8.002 18.095 1.00 96.62 108 THR A CA 1
ATOM 757 C C . THR A 1 108 ? -5.236 -7.006 19.170 1.00 96.62 108 THR A C 1
ATOM 759 O O . THR A 1 108 ? -5.633 -7.418 20.258 1.00 96.62 108 THR A O 1
ATOM 762 N N . MET A 1 109 ? -5.209 -5.702 18.875 1.00 95.50 109 MET A N 1
ATOM 763 C CA . MET A 1 109 ? -5.576 -4.676 19.859 1.00 95.50 109 MET A CA 1
ATOM 764 C C . MET A 1 109 ? -7.059 -4.634 20.173 1.00 95.50 109 MET A C 1
ATOM 766 O O . MET A 1 109 ? -7.428 -4.448 21.328 1.00 95.50 109 MET A O 1
ATOM 770 N N . TYR A 1 110 ? -7.915 -4.837 19.177 1.00 95.44 110 TYR A N 1
ATOM 771 C CA . TYR A 1 110 ? -9.357 -4.809 19.373 1.00 95.44 110 TYR A CA 1
ATOM 772 C C . TYR A 1 110 ? -9.796 -5.854 20.399 1.00 95.44 110 TYR A C 1
ATOM 774 O O . TYR A 1 110 ? -10.553 -5.528 21.307 1.00 95.44 110 TYR A O 1
ATOM 782 N N . ARG A 1 111 ? -9.255 -7.079 20.321 1.00 94.69 111 ARG A N 1
ATOM 783 C CA . ARG A 1 111 ? -9.528 -8.139 21.305 1.00 94.69 111 ARG A CA 1
ATOM 784 C C . ARG A 1 111 ? -9.127 -7.736 22.724 1.00 94.69 111 ARG A C 1
ATOM 786 O O . ARG A 1 111 ? -9.822 -8.086 23.664 1.00 94.69 111 ARG A O 1
ATOM 793 N N . GLN A 1 112 ? -8.036 -6.986 22.882 1.00 93.25 112 GLN A N 1
ATOM 794 C CA . GLN A 1 112 ? -7.566 -6.539 24.198 1.00 93.25 112 GLN A CA 1
ATOM 795 C C . GLN A 1 112 ? -8.390 -5.378 24.765 1.00 93.25 112 GLN A C 1
ATOM 797 O O . GLN A 1 112 ? -8.593 -5.309 25.971 1.00 93.25 112 GLN A O 1
ATOM 802 N N . ILE A 1 113 ? -8.840 -4.458 23.908 1.00 91.81 113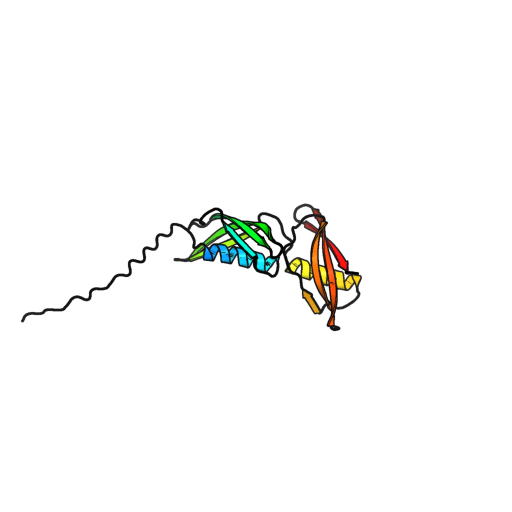 ILE A N 1
ATOM 803 C CA . ILE A 1 113 ? -9.547 -3.241 24.333 1.00 91.81 113 ILE A CA 1
ATOM 804 C C . ILE A 1 113 ? -11.044 -3.508 24.520 1.00 91.81 113 ILE A C 1
ATOM 806 O O . ILE A 1 113 ? -11.642 -3.019 25.474 1.00 91.81 113 ILE A O 1
ATOM 810 N N . ALA A 1 114 ? -11.655 -4.248 23.594 1.00 90.06 114 ALA A N 1
ATOM 811 C CA . ALA A 1 114 ? -13.098 -4.457 23.550 1.00 90.06 114 ALA A CA 1
ATOM 812 C C . ALA A 1 114 ? -13.544 -5.796 24.153 1.00 90.06 114 ALA A C 1
ATOM 814 O O . ALA A 1 114 ? -14.747 -5.982 24.293 1.00 90.06 114 ALA A O 1
ATOM 815 N N . ASP A 1 115 ? -12.622 -6.717 24.462 1.00 89.94 115 ASP A N 1
ATOM 816 C CA . ASP A 1 115 ? -12.918 -8.080 24.944 1.00 89.94 115 ASP A CA 1
ATOM 817 C C . ASP A 1 115 ? -13.942 -8.822 24.060 1.00 89.94 115 ASP A C 1
ATOM 819 O O . ASP A 1 115 ? -14.889 -9.452 24.523 1.00 89.94 115 ASP A O 1
ATOM 823 N N . ASN A 1 116 ? -13.793 -8.677 22.740 1.00 92.56 116 ASN A N 1
ATOM 824 C CA . ASN A 1 116 ? -14.679 -9.268 21.739 1.00 92.56 116 ASN A CA 1
ATOM 825 C C . ASN A 1 116 ? -13.875 -9.939 20.624 1.00 92.56 116 ASN A C 1
ATOM 827 O O . ASN A 1 116 ? -12.826 -9.443 20.200 1.00 92.56 116 ASN A O 1
ATOM 831 N N . ASP A 1 117 ? -14.413 -11.038 20.095 1.00 95.00 117 ASP A N 1
ATOM 832 C CA . ASP A 1 117 ? -13.827 -11.721 18.947 1.00 95.00 117 ASP A CA 1
ATOM 833 C C . ASP A 1 117 ? -14.109 -10.983 17.634 1.00 95.00 117 ASP A C 1
ATOM 835 O O . ASP A 1 117 ? -15.220 -10.530 17.346 1.00 95.00 117 ASP A O 1
ATOM 839 N N . VAL A 1 118 ? -13.073 -10.917 16.802 1.00 97.31 118 VAL A N 1
ATOM 840 C CA . VAL A 1 118 ? -13.085 -10.247 15.500 1.00 97.31 118 VAL A CA 1
ATOM 841 C C . VAL A 1 118 ? -13.341 -11.269 14.398 1.00 97.31 118 VAL A C 1
ATOM 843 O O . VAL A 1 118 ? -12.565 -12.213 14.246 1.00 97.31 118 VAL A O 1
ATOM 846 N N . ALA A 1 119 ? -14.389 -11.048 13.605 1.00 97.75 119 ALA A N 1
ATOM 847 C CA . ALA A 1 119 ? -14.666 -11.804 12.387 1.00 97.75 119 ALA A CA 1
ATOM 848 C C . ALA A 1 119 ? -13.910 -11.243 11.175 1.00 97.75 119 ALA A C 1
ATOM 850 O O . ALA A 1 119 ? -13.390 -12.009 10.367 1.00 97.75 119 ALA A O 1
ATOM 851 N N . ALA A 1 120 ? -13.840 -9.915 11.041 1.00 97.75 120 ALA A N 1
ATOM 852 C CA . ALA A 1 120 ? -13.152 -9.262 9.929 1.00 97.75 120 ALA A CA 1
ATOM 853 C C . ALA A 1 120 ? -12.668 -7.853 10.291 1.00 97.75 120 ALA A C 1
ATOM 855 O O . ALA A 1 120 ? -13.250 -7.182 11.143 1.00 97.75 120 ALA A O 1
ATOM 856 N N . VAL A 1 121 ? -11.636 -7.387 9.585 1.00 98.25 121 VAL A N 1
ATOM 857 C CA . VAL A 1 121 ? -11.200 -5.986 9.586 1.00 98.25 121 VAL A CA 1
ATOM 858 C C . VAL A 1 121 ? -11.116 -5.507 8.141 1.00 98.25 121 VAL A C 1
ATOM 860 O O . VAL A 1 121 ? -10.344 -6.052 7.349 1.00 98.25 121 VAL A O 1
ATOM 863 N N . ASP A 1 122 ? -11.900 -4.489 7.802 1.00 97.69 122 ASP A N 1
ATOM 864 C CA . ASP A 1 122 ? -11.821 -3.791 6.521 1.00 97.69 122 ASP A CA 1
ATOM 865 C C . ASP A 1 122 ? -11.038 -2.489 6.698 1.00 97.69 122 ASP A C 1
ATOM 867 O O . ASP A 1 122 ? -11.330 -1.676 7.573 1.00 97.69 122 ASP A O 1
ATOM 871 N N . CYS A 1 123 ? -10.026 -2.310 5.866 1.00 96.88 123 CYS A N 1
ATOM 872 C CA . CYS A 1 123 ? -9.150 -1.155 5.835 1.00 96.88 123 CYS A CA 1
ATOM 873 C C . CYS A 1 123 ? -8.931 -0.801 4.368 1.00 96.88 123 CYS A C 1
ATOM 875 O O . CYS A 1 123 ? -8.610 -1.687 3.573 1.00 96.88 123 CYS A O 1
ATOM 877 N N . LYS A 1 124 ? -9.038 0.487 4.033 1.00 94.69 124 LYS A N 1
ATOM 878 C CA . LYS A 1 124 ? -8.746 1.005 2.693 1.00 94.69 124 LYS A CA 1
ATOM 879 C C . LYS A 1 124 ? -7.841 2.226 2.752 1.00 94.69 124 LYS A C 1
ATOM 881 O O . LYS A 1 124 ? -7.752 2.894 3.786 1.00 94.69 124 LYS A O 1
ATOM 886 N N . GLY A 1 125 ? -7.191 2.505 1.631 1.00 95.25 125 GLY A N 1
ATOM 887 C CA . GLY A 1 125 ? -6.336 3.669 1.448 1.00 95.25 125 GLY A CA 1
ATOM 888 C C . GLY A 1 125 ? -4.926 3.490 2.003 1.00 95.25 125 GLY A C 1
ATOM 889 O O . GLY A 1 125 ? -4.638 2.621 2.832 1.00 95.25 125 GLY A O 1
ATOM 890 N N . LEU A 1 126 ? -4.011 4.328 1.531 1.00 96.38 126 LEU A N 1
ATOM 891 C CA . LEU A 1 126 ? -2.611 4.315 1.943 1.00 96.38 126 LEU A CA 1
ATOM 892 C C . LEU A 1 126 ? -2.388 5.074 3.252 1.00 96.38 126 LEU A C 1
ATOM 894 O O . LEU A 1 126 ? -3.026 6.086 3.534 1.00 96.38 126 LEU A O 1
ATOM 898 N N . GLN A 1 127 ? -1.406 4.614 4.020 1.00 97.19 127 GLN A N 1
ATOM 899 C CA . GLN A 1 127 ? -0.947 5.276 5.233 1.00 97.19 127 GLN A CA 1
ATOM 900 C C . GLN A 1 127 ? 0.574 5.368 5.209 1.00 97.19 127 GLN A C 1
ATOM 902 O O . GLN A 1 127 ? 1.255 4.359 5.035 1.00 97.19 127 GLN A O 1
ATOM 907 N N . ARG A 1 128 ? 1.103 6.583 5.398 1.00 96.44 128 ARG A N 1
ATOM 908 C CA . ARG A 1 128 ? 2.546 6.798 5.567 1.00 96.44 128 ARG A CA 1
ATOM 909 C C . ARG A 1 128 ? 2.988 6.103 6.848 1.00 96.44 128 ARG A C 1
ATOM 911 O O . ARG A 1 128 ? 2.279 6.161 7.842 1.00 96.44 128 ARG A O 1
ATOM 918 N N . LEU A 1 129 ? 4.159 5.490 6.861 1.00 97.00 129 LEU A N 1
ATOM 919 C CA . LEU A 1 129 ? 4.772 5.023 8.101 1.00 97.00 129 LEU A CA 1
ATOM 920 C C . LEU A 1 129 ? 5.460 6.225 8.766 1.00 97.00 129 LEU A C 1
ATOM 922 O O . LEU A 1 129 ? 6.670 6.412 8.681 1.00 97.00 129 LEU A O 1
ATOM 926 N N . GLU A 1 130 ? 4.641 7.085 9.364 1.00 96.19 130 GLU A N 1
ATOM 927 C CA . GLU A 1 130 ? 5.036 8.364 9.957 1.00 96.19 130 GLU A CA 1
ATOM 928 C C . GLU A 1 130 ? 4.226 8.612 11.233 1.00 96.19 130 GLU A C 1
ATOM 930 O O . GLU A 1 130 ? 3.045 8.263 11.293 1.00 96.19 130 GLU A O 1
ATOM 935 N N . ALA A 1 131 ? 4.842 9.219 12.250 1.00 96.69 131 ALA A N 1
ATOM 936 C CA . ALA A 1 131 ? 4.156 9.542 13.496 1.00 96.69 131 ALA A CA 1
ATOM 937 C C . ALA A 1 131 ? 2.926 10.434 13.247 1.00 96.69 131 ALA A C 1
ATOM 939 O O . ALA A 1 131 ? 2.970 11.378 12.460 1.00 96.69 131 ALA A O 1
ATOM 940 N N . ASN A 1 132 ? 1.833 10.136 13.943 1.00 95.62 132 ASN A N 1
ATOM 941 C CA . ASN A 1 132 ? 0.514 10.762 13.828 1.00 95.62 132 ASN A CA 1
ATOM 942 C C . ASN A 1 132 ? -0.202 10.548 12.483 1.00 95.62 132 ASN A C 1
ATOM 944 O O . ASN A 1 132 ? -1.308 11.058 12.289 1.00 95.62 132 ASN A O 1
ATOM 948 N N . SER A 1 133 ? 0.367 9.769 11.558 1.00 97.00 133 SER A N 1
ATOM 949 C CA . SER A 1 133 ? -0.389 9.289 10.400 1.00 97.00 133 SER A CA 1
ATOM 950 C C . SER A 1 133 ? -1.484 8.326 10.857 1.00 97.00 133 SER A C 1
ATOM 952 O O . SER A 1 133 ? -1.307 7.572 11.820 1.00 97.00 133 SER A O 1
ATOM 954 N N . SER A 1 134 ? -2.613 8.316 10.150 1.00 96.69 134 SER A N 1
ATOM 955 C CA . SER A 1 134 ? -3.726 7.439 10.496 1.00 96.69 134 SER A CA 1
ATOM 956 C C . SER A 1 134 ? -4.418 6.831 9.283 1.00 96.69 134 SER A C 1
ATOM 958 O O . SER A 1 134 ? -4.369 7.376 8.178 1.00 96.69 134 SER A O 1
ATOM 960 N N . ARG A 1 135 ? -5.074 5.695 9.518 1.00 96.25 135 ARG A N 1
ATOM 961 C CA . ARG A 1 135 ? -5.965 5.008 8.583 1.00 96.25 135 ARG A CA 1
ATOM 962 C C . ARG A 1 135 ? -7.268 4.674 9.293 1.00 96.25 135 ARG A C 1
ATOM 964 O O . ARG A 1 135 ? -7.267 4.170 10.416 1.00 96.25 135 ARG A O 1
ATOM 971 N N . LYS A 1 136 ? -8.387 4.940 8.623 1.00 96.38 136 LYS A N 1
ATOM 972 C CA . LYS A 1 136 ? -9.709 4.515 9.087 1.00 96.38 136 LYS A CA 1
ATOM 973 C C . LYS A 1 136 ? -9.979 3.090 8.621 1.00 96.38 136 LYS A C 1
ATOM 975 O O . LYS A 1 136 ? -9.747 2.763 7.459 1.00 96.38 136 LYS A O 1
ATOM 980 N N . CYS A 1 137 ? -10.494 2.275 9.528 1.00 97.88 137 CYS A N 1
ATOM 981 C CA . CYS A 1 137 ? -10.879 0.897 9.277 1.00 97.88 137 CYS A CA 1
ATOM 982 C C . CYS A 1 137 ? -12.219 0.589 9.959 1.00 97.88 137 CYS A C 1
ATOM 984 O O . CYS A 1 137 ? -12.744 1.380 10.746 1.00 97.88 137 CYS A O 1
ATOM 986 N N . THR A 1 138 ? -12.791 -0.569 9.664 1.00 97.81 138 THR A N 1
ATOM 987 C CA . THR A 1 138 ? -13.998 -1.087 10.309 1.00 97.81 138 THR A CA 1
ATOM 988 C C . THR A 1 138 ? -13.750 -2.515 10.762 1.00 97.81 138 THR A C 1
ATOM 990 O O . THR A 1 138 ? -13.320 -3.359 9.981 1.00 97.81 138 THR A O 1
ATOM 993 N N . VAL A 1 139 ? -14.022 -2.782 12.033 1.00 98.06 139 VAL A N 1
ATOM 994 C CA . VAL A 1 139 ? -13.994 -4.120 12.623 1.00 98.06 139 VAL A CA 1
ATOM 995 C C . VAL A 1 139 ? -15.405 -4.686 12.582 1.00 98.06 139 VAL A C 1
ATOM 997 O O . VAL A 1 139 ? -16.348 -3.996 12.950 1.00 98.06 139 VAL A O 1
ATOM 1000 N N . THR A 1 140 ? -15.554 -5.932 12.150 1.00 98.06 140 THR A N 1
ATOM 1001 C CA . THR A 1 140 ? -16.789 -6.709 12.303 1.00 98.06 140 THR A CA 1
ATOM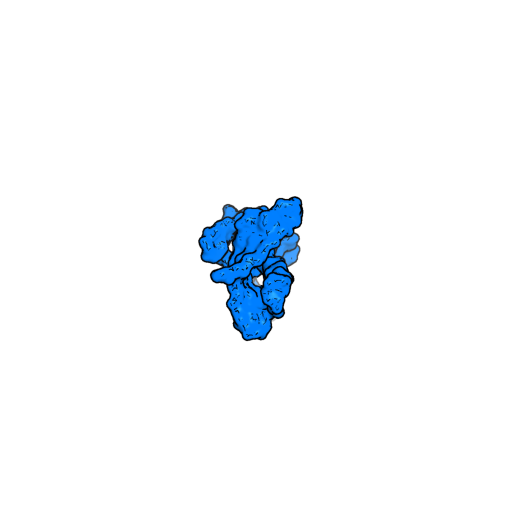 1002 C C . THR A 1 140 ? -16.549 -7.763 13.374 1.00 98.06 140 THR A C 1
ATOM 1004 O O . THR A 1 140 ? -15.648 -8.591 13.233 1.00 98.06 140 THR A O 1
ATOM 1007 N N . GLU A 1 141 ? -17.321 -7.719 14.452 1.00 96.69 141 GLU A N 1
ATOM 1008 C CA . GLU A 1 141 ? -17.305 -8.718 15.522 1.00 96.69 141 GLU A CA 1
ATOM 1009 C C . GLU A 1 141 ? -17.971 -10.023 15.048 1.00 96.69 141 GLU A C 1
ATOM 1011 O O . GLU A 1 141 ? -18.793 -10.012 14.129 1.00 96.69 141 GLU A O 1
ATOM 1016 N N . VAL A 1 142 ? -17.682 -11.155 15.698 1.00 96.19 142 VAL A N 1
ATOM 1017 C CA . VAL A 1 142 ? -18.343 -12.448 15.395 1.00 96.19 142 VAL A CA 1
ATOM 1018 C C . VAL A 1 142 ? -19.870 -12.378 15.554 1.00 96.19 142 VAL A C 1
ATOM 1020 O O . VAL A 1 142 ? -20.595 -13.067 14.840 1.00 96.19 142 VAL A O 1
ATOM 1023 N N . GLY A 1 143 ? -20.376 -11.486 16.412 1.00 93.69 143 GLY A N 1
ATOM 1024 C CA . GLY A 1 143 ? -21.808 -11.194 16.549 1.00 93.69 143 GLY A CA 1
ATOM 1025 C C . GLY A 1 143 ? -22.416 -10.343 15.422 1.00 93.69 143 GLY A C 1
ATOM 1026 O O . GLY A 1 143 ? -23.598 -10.015 15.486 1.00 93.69 143 GLY A O 1
ATOM 1027 N N . GLY A 1 144 ? -21.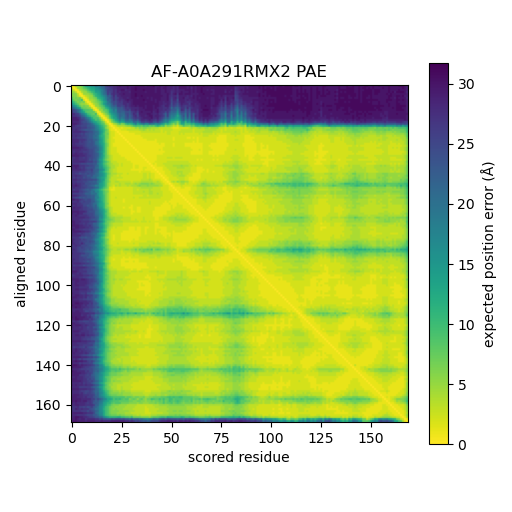633 -9.946 14.413 1.00 94.75 144 GLY A N 1
ATOM 1028 C CA . GLY A 1 144 ? -22.076 -9.145 13.264 1.00 94.75 144 GLY A CA 1
ATOM 1029 C C . GLY A 1 144 ? -22.104 -7.631 13.498 1.00 94.75 144 GLY A C 1
ATOM 1030 O O . GLY A 1 144 ? -22.356 -6.872 12.564 1.00 94.75 144 GLY A O 1
ATOM 1031 N N . LYS A 1 145 ? -21.820 -7.166 14.719 1.00 95.19 145 LYS A N 1
ATOM 1032 C CA . LYS A 1 145 ? -21.683 -5.739 15.024 1.00 95.19 145 LYS A CA 1
ATOM 1033 C C . LYS A 1 145 ? -20.445 -5.168 14.336 1.00 95.19 145 LYS A C 1
ATOM 1035 O O . LYS A 1 145 ? -19.365 -5.751 14.400 1.00 95.19 145 LYS A O 1
ATOM 1040 N N . THR A 1 146 ? -20.595 -3.996 13.727 1.00 96.75 146 THR A N 1
ATOM 1041 C CA . THR A 1 146 ? -19.494 -3.263 13.097 1.00 96.75 146 THR A CA 1
ATOM 1042 C C . THR A 1 146 ? -19.072 -2.070 13.944 1.00 96.75 146 THR A C 1
ATOM 1044 O O . THR A 1 146 ? -19.922 -1.284 14.363 1.00 96.75 146 THR A O 1
ATOM 1047 N N . VAL A 1 147 ? -17.769 -1.898 14.150 1.00 96.50 147 VAL A N 1
ATOM 1048 C CA . VAL A 1 147 ? -17.180 -0.790 14.911 1.00 96.50 147 VAL A CA 1
ATOM 1049 C C . VAL A 1 147 ? -16.145 -0.077 14.050 1.00 96.50 147 VAL A C 1
ATOM 1051 O O . VAL A 1 147 ? -15.216 -0.695 13.528 1.00 96.50 147 VAL A O 1
ATOM 1054 N N . GLY A 1 148 ? -16.306 1.235 13.888 1.00 96.94 148 GLY A N 1
ATOM 1055 C CA . GLY A 1 148 ? -15.297 2.068 13.241 1.00 96.94 148 GLY A CA 1
ATOM 1056 C C . GLY A 1 148 ? -14.061 2.178 14.127 1.00 96.94 148 GLY A C 1
ATOM 1057 O O . GLY A 1 148 ? -14.181 2.376 15.333 1.00 96.94 148 GLY A O 1
ATOM 1058 N N . VAL A 1 149 ? -12.871 2.064 13.546 1.00 97.38 149 VAL A N 1
ATOM 1059 C CA . VAL A 1 149 ? -11.607 2.230 14.272 1.00 97.38 149 VAL A CA 1
ATOM 1060 C C . VAL A 1 149 ? -10.655 3.122 13.490 1.00 97.38 149 VAL A C 1
ATOM 1062 O O . VAL A 1 149 ? -10.647 3.134 12.257 1.00 97.38 149 VAL A O 1
ATOM 1065 N N . THR A 1 150 ? -9.833 3.870 14.214 1.00 97.44 150 THR A N 1
ATOM 1066 C CA . THR A 1 150 ? -8.736 4.651 13.643 1.00 97.44 150 THR A CA 1
ATOM 1067 C C . THR A 1 150 ? -7.419 4.037 14.092 1.00 97.44 150 THR A C 1
ATOM 1069 O O . THR A 1 150 ? -7.115 4.018 15.283 1.00 97.44 150 THR A O 1
ATOM 1072 N N . TYR A 1 151 ? -6.647 3.534 13.133 1.00 98.00 151 TYR A N 1
ATOM 1073 C CA . TYR A 1 151 ? -5.297 3.026 13.348 1.00 98.00 151 TYR A CA 1
ATOM 1074 C C . TYR A 1 151 ? -4.299 4.168 13.189 1.00 98.00 151 TYR A C 1
ATOM 1076 O O . TYR A 1 151 ? -4.260 4.801 12.134 1.00 98.00 151 TYR A O 1
ATOM 1084 N N . VAL A 1 152 ? -3.508 4.444 14.222 1.00 97.94 152 VAL A N 1
ATOM 1085 C CA . VAL A 1 152 ? -2.568 5.571 14.264 1.00 97.94 152 VAL A CA 1
ATOM 1086 C C . VAL A 1 152 ? -1.157 5.037 14.442 1.00 97.94 152 VAL A C 1
ATOM 1088 O O . VAL A 1 152 ? -0.916 4.229 15.332 1.00 97.94 152 VAL A O 1
ATOM 1091 N N . VAL A 1 153 ? -0.208 5.501 13.633 1.00 98.19 153 VAL A N 1
ATOM 1092 C CA . VAL A 1 153 ? 1.219 5.297 13.925 1.00 98.19 153 VAL A CA 1
ATOM 1093 C C . VAL A 1 153 ? 1.608 6.328 14.980 1.00 98.19 153 VAL A C 1
ATOM 1095 O O . VAL A 1 153 ? 1.660 7.517 14.683 1.00 98.19 153 VAL A O 1
ATOM 1098 N N . SER A 1 154 ? 1.859 5.909 16.217 1.00 97.38 154 SER A N 1
ATOM 1099 C CA . SER A 1 154 ? 2.144 6.830 17.327 1.00 97.38 154 SER A CA 1
ATOM 1100 C C . SER A 1 154 ? 3.612 7.261 17.377 1.00 97.38 154 SER A C 1
ATOM 1102 O O . SER A 1 154 ? 3.922 8.380 17.779 1.00 97.38 154 SER A O 1
ATOM 1104 N N . ALA A 1 155 ? 4.535 6.408 16.925 1.00 97.06 155 ALA A N 1
ATOM 1105 C CA . ALA A 1 155 ? 5.959 6.733 16.851 1.00 97.06 155 ALA A CA 1
ATOM 1106 C C . ALA A 1 155 ? 6.682 5.879 15.805 1.00 97.06 155 ALA A C 1
ATOM 1108 O O . ALA A 1 155 ? 6.314 4.731 15.584 1.00 97.06 155 ALA A O 1
ATOM 1109 N N . VAL A 1 156 ? 7.768 6.400 15.230 1.00 96.75 156 VAL A N 1
ATOM 1110 C CA . VAL A 1 156 ? 8.666 5.661 14.324 1.00 96.75 156 VAL A CA 1
ATOM 1111 C C . VAL A 1 156 ? 10.073 5.662 14.916 1.00 96.75 156 VAL A C 1
ATOM 1113 O O . VAL A 1 156 ? 10.563 6.709 15.340 1.00 96.75 156 VAL A O 1
ATOM 1116 N N . ARG A 1 157 ? 10.717 4.492 14.991 1.00 94.00 157 ARG A N 1
ATOM 1117 C CA . ARG A 1 157 ? 12.068 4.319 15.550 1.00 94.00 157 ARG A CA 1
ATOM 1118 C C . ARG A 1 157 ? 12.872 3.350 14.687 1.00 94.00 157 ARG A C 1
ATOM 1120 O O . ARG A 1 157 ? 12.649 2.143 14.739 1.00 94.00 157 ARG A O 1
ATOM 1127 N N . GLY A 1 158 ? 13.820 3.885 13.917 1.00 90.81 158 GLY A N 1
ATOM 1128 C CA . GLY A 1 158 ? 14.557 3.101 12.923 1.00 90.81 158 GLY A CA 1
ATOM 1129 C C . GLY A 1 158 ? 13.587 2.434 11.947 1.00 90.81 158 GLY A C 1
ATOM 1130 O O . GLY A 1 158 ? 12.692 3.092 11.409 1.00 90.81 158 GLY A O 1
ATOM 1131 N N . ASP A 1 159 ? 13.712 1.121 11.787 1.00 88.38 159 ASP A N 1
ATOM 1132 C CA . ASP A 1 159 ? 12.826 0.333 10.925 1.00 88.38 159 ASP A CA 1
ATOM 1133 C C . ASP A 1 159 ? 11.505 -0.063 11.605 1.00 88.38 159 ASP A C 1
ATOM 1135 O O . ASP A 1 159 ? 10.559 -0.459 10.928 1.00 88.38 159 ASP A O 1
ATOM 1139 N N . GLY A 1 160 ? 11.389 0.110 12.923 1.00 92.06 160 GLY A N 1
ATOM 1140 C CA . GLY A 1 160 ? 10.176 -0.189 13.683 1.00 92.06 160 GLY A CA 1
ATOM 1141 C C . GLY A 1 160 ? 9.247 1.013 13.858 1.00 92.06 160 GLY A C 1
ATOM 1142 O O . GLY A 1 160 ? 9.633 2.173 13.683 1.00 92.06 160 GLY A O 1
ATOM 1143 N N . TYR A 1 161 ? 8.010 0.737 14.266 1.00 96.44 161 TYR A N 1
ATOM 1144 C CA . TYR A 1 161 ? 7.048 1.759 14.663 1.00 96.44 161 TYR A CA 1
ATOM 1145 C C . TYR A 1 161 ? 6.124 1.252 15.776 1.00 96.44 161 TYR A C 1
ATOM 1147 O O . TYR A 1 161 ? 5.943 0.050 15.965 1.00 96.44 161 TYR A O 1
ATOM 1155 N N . SER A 1 162 ? 5.574 2.187 16.540 1.00 96.88 162 SER A N 1
ATOM 1156 C CA . SER A 1 162 ? 4.527 1.951 17.532 1.00 96.88 162 SER A CA 1
ATOM 1157 C C . SER A 1 162 ? 3.199 2.441 16.972 1.00 96.88 162 SER A C 1
ATOM 1159 O O . SER A 1 162 ? 3.170 3.341 16.128 1.00 96.88 162 SER A O 1
ATOM 1161 N N . TYR A 1 163 ? 2.104 1.847 17.432 1.00 97.62 163 TYR A N 1
ATOM 1162 C CA . TYR A 1 163 ? 0.775 2.177 16.946 1.00 97.62 163 TYR A CA 1
ATOM 1163 C C . TYR A 1 163 ? -0.258 2.178 18.067 1.00 97.62 163 TYR A C 1
ATOM 1165 O O . TYR A 1 163 ? -0.051 1.594 19.129 1.00 97.62 163 TYR A O 1
ATOM 1173 N N . GLU A 1 164 ? -1.377 2.828 17.786 1.00 96.81 164 GLU A N 1
ATOM 1174 C CA . GLU A 1 164 ? -2.555 2.899 18.639 1.00 96.81 164 GLU A CA 1
ATOM 1175 C C . GLU A 1 164 ? -3.798 2.573 17.810 1.00 96.81 164 GLU A C 1
ATOM 1177 O O . GLU A 1 164 ? -3.856 2.837 16.603 1.00 96.81 164 GLU A O 1
ATOM 1182 N N . VAL A 1 165 ? -4.800 1.990 18.464 1.00 96.94 165 VAL A N 1
ATOM 1183 C CA . VAL A 1 165 ? -6.109 1.720 17.869 1.00 96.94 165 VAL A CA 1
ATOM 1184 C C . VAL A 1 165 ? -7.149 2.458 18.684 1.00 96.94 165 VAL A C 1
ATOM 1186 O O . VAL A 1 165 ? -7.448 2.088 19.816 1.00 96.94 165 VAL A O 1
ATOM 1189 N N . ASN A 1 166 ? -7.712 3.496 18.081 1.00 94.88 166 ASN A N 1
ATOM 1190 C CA . ASN A 1 166 ? -8.770 4.284 18.687 1.00 94.88 166 ASN A CA 1
ATOM 1191 C C . ASN A 1 166 ? -10.112 3.761 18.187 1.00 94.88 166 ASN A C 1
ATOM 1193 O O . ASN A 1 166 ? -10.389 3.805 16.984 1.00 94.88 166 ASN A O 1
ATOM 1197 N N . LEU A 1 167 ? -10.939 3.252 19.100 1.00 92.00 167 LEU A N 1
ATOM 1198 C CA . LEU A 1 167 ? -12.320 2.905 18.785 1.00 92.00 167 LEU A CA 1
ATOM 1199 C C . LEU A 1 167 ? -13.083 4.201 18.505 1.00 92.00 167 LEU A C 1
ATOM 1201 O O . LEU A 1 167 ? -13.001 5.156 19.277 1.00 92.00 167 LEU A O 1
ATOM 1205 N N . GLY A 1 168 ? -13.769 4.252 17.369 1.00 73.06 168 GLY A N 1
ATOM 1206 C CA . GLY A 1 168 ? -14.610 5.383 17.014 1.00 73.06 168 GLY A CA 1
ATOM 1207 C C . GLY A 1 168 ? -15.748 5.520 18.019 1.00 73.06 168 GLY A C 1
ATOM 1208 O O . GLY A 1 168 ? -16.478 4.554 18.250 1.00 73.06 168 GLY A O 1
ATOM 1209 N N . GLY A 1 169 ? -15.848 6.710 18.613 1.00 48.03 169 GLY A N 1
ATOM 1210 C CA . GLY A 1 169 ? -17.056 7.195 19.280 1.00 48.03 169 GLY A CA 1
ATOM 1211 C C . GLY A 1 169 ? -18.142 7.587 18.290 1.00 48.03 169 GLY A C 1
ATOM 1212 O O . GLY A 1 169 ? -17.812 7.817 17.101 1.00 48.03 169 GLY A O 1
#

Radius of gyration: 24.23 Å; Cα contacts (8 Å, |Δi|>4): 343; chains: 1; bounding box: 40×45×94 Å

Foldseek 3Di:
DDDDDDDDPPPPPPPPPPQQAAPVVLQQVQQQVQQCFAFVGGFPDKDWPDGFHPDAFTKTWMWTHHPVRDIFIKIKGFNDDDDSDTRIHMDTPFAWHTPVNQFVVCQVVCCVPVVFHFPGKAWGDIWGLAAQTWTWIWTQTPVRDIWIWIKGFHADDVPDTDIDIHTDD

Mean predicted aligned error: 7.95 Å

Sequence (169 aa):
MVLLLPVLVAAACSSGSGHGGVDDKDTRAAVADLFQRNAAEAPANSSCTGSLEWKVGATEKCTASDGAGKAWPVTAKVAKITGDKADVEASFDDRVVGVDDAKANITTMYRQIADNDVAAVDCKGLQRLEANSSRKCTVTEVGGKTVGVTYVVSAVRGDGYSYEVNLGG

Nearest PDB structures (foldseek):
  5evh-assembly1_A-2  TM=6.875E-01  e=1.377E+00  Kribbella flavida DSM 17836
  3ecf-assembly2_C  TM=7.247E-01  e=2.612E+00  Trichormus variabilis ATCC 29413
  7pw6-assembly1_A  TM=6.148E-01  e=4.700E+00  Homo sapiens
  2il5-assembly1_A  TM=2.769E-01  e=1.532E+00  Staphylococcus aureus subsp. aureus USA300

Solvent-accessible surface area (backbone atoms only — not comparable to full-atom values): 9677 Å² total; per-residue (Å²): 144,83,89,83,83,85,79,84,79,75,80,73,82,81,74,77,83,74,72,78,39,47,61,66,68,54,54,51,48,23,48,32,51,45,29,35,63,26,11,66,39,60,49,70,45,72,52,55,85,66,74,36,49,67,40,70,73,32,66,37,56,29,41,32,21,38,84,87,64,53,77,40,55,29,39,38,32,27,72,40,71,58,93,96,44,72,44,50,45,43,44,63,73,59,62,58,48,41,36,62,60,51,39,54,53,46,55,58,49,45,35,72,75,68,74,47,61,73,65,46,63,51,56,54,57,76,30,58,66,38,59,77,30,58,40,59,32,37,37,28,30,69,88,68,52,74,45,50,30,39,41,29,30,66,37,68,56,90,96,46,69,45,72,46,77,44,75,58,128

Organism: NCBI:txid455432

Secondary structure (DSSP, 8-state):
----PPP------------SS--HHHHHHHHHHHHHHHHSS--SEEEESSPPPSSTT-EEEEEEE-TT--EEEEEEEEEEEETTEEEEEEEESS-B--HHHHHHHHHHHHHHHH---EEEEEE-S--BSSTT-EEEEEEEETTS-EEEEEEEEEEEETTEEEEEEEEP-

pLDDT: mean 89.69, std 16.3, range [38.75, 98.44]

InterPro domains:
  IPR025637 Domain of unknown function DUF4333 [PF14230] (9-81)